Protein AF-A0A935LQY4-F1 (afdb_monomer_lite)

pLDDT: mean 71.6, std 20.91, range [31.16, 97.62]

Radius of gyration: 23.54 Å; chains: 1; bounding box: 45×66×45 Å

Secondary structure (DSSP, 8-state):
-GGG-S--EEESB-TT--TTS-TT--TTS---SEEEEESS--GGGGSTTTGGGS-EEEEE--SSGGGT--TTS-------HHHHHTTS-PPP--S---S-SS-------------------------

Structure (mmCIF, N/CA/C/O backbone):
data_AF-A0A935LQY4-F1
#
_entry.id   AF-A0A935LQY4-F1
#
loop_
_atom_site.group_PDB
_atom_site.id
_atom_site.type_symbol
_atom_site.label_atom_id
_atom_site.label_alt_id
_atom_site.label_comp_id
_atom_site.label_asym_id
_atom_site.label_entity_id
_atom_site.label_seq_id
_atom_site.pdbx_PDB_ins_code
_atom_site.Cartn_x
_atom_site.Cartn_y
_atom_site.Cartn_z
_atom_site.occupancy
_atom_site.B_iso_or_equiv
_atom_site.auth_seq_id
_atom_site.auth_comp_id
_atom_site.auth_asym_id
_atom_site.auth_atom_id
_atom_site.pdbx_PDB_model_num
ATOM 1 N N . MET A 1 1 ? -13.035 5.531 16.070 1.00 87.31 1 MET A N 1
ATOM 2 C CA . MET A 1 1 ? -13.296 5.335 14.625 1.00 87.31 1 MET A CA 1
ATOM 3 C C . MET A 1 1 ? -13.347 3.855 14.242 1.00 87.31 1 MET A C 1
ATOM 5 O O . MET A 1 1 ? -14.376 3.433 13.733 1.00 87.31 1 MET A O 1
ATOM 9 N N . ASN A 1 2 ? -12.333 3.046 14.581 1.00 92.56 2 ASN A N 1
ATOM 10 C CA . ASN A 1 2 ? -12.288 1.600 14.273 1.00 92.56 2 ASN A CA 1
ATOM 11 C C . ASN A 1 2 ? -13.519 0.796 14.742 1.00 92.56 2 ASN A C 1
ATOM 13 O O . ASN A 1 2 ? -13.971 -0.109 14.055 1.00 92.56 2 ASN A O 1
ATOM 17 N N . ARG A 1 3 ? -14.122 1.158 15.882 1.00 94.06 3 ARG A N 1
ATOM 18 C CA . ARG A 1 3 ? -15.330 0.495 16.418 1.00 94.06 3 ARG A CA 1
ATOM 19 C C . ARG A 1 3 ? -16.656 1.061 15.893 1.00 94.06 3 ARG A C 1
ATOM 21 O O . ARG A 1 3 ? -17.709 0.702 16.399 1.00 94.06 3 ARG A O 1
ATOM 28 N N . SER A 1 4 ? -16.624 1.980 14.927 1.00 93.88 4 SER A N 1
ATOM 29 C CA . SER A 1 4 ? -17.837 2.673 14.461 1.00 93.88 4 SER A CA 1
ATOM 30 C C . SER A 1 4 ? -18.738 1.823 13.561 1.00 93.88 4 SER A C 1
ATOM 32 O O . SER A 1 4 ? -19.868 2.223 13.300 1.00 93.88 4 SER A O 1
ATOM 34 N N . GLY A 1 5 ? -18.242 0.692 13.047 1.00 93.88 5 GLY A N 1
ATOM 35 C CA . GLY A 1 5 ? -18.960 -0.146 12.081 1.00 93.88 5 GLY A CA 1
ATOM 36 C C . GLY A 1 5 ? -19.155 0.501 10.702 1.00 93.88 5 GLY A C 1
ATOM 37 O O . GLY A 1 5 ? -19.818 -0.078 9.847 1.00 93.88 5 GLY A O 1
ATOM 38 N N . ARG A 1 6 ? -18.597 1.696 10.468 1.00 97.06 6 ARG A N 1
ATOM 39 C CA . ARG A 1 6 ? -18.693 2.414 9.192 1.00 97.06 6 ARG A CA 1
ATOM 40 C C . ARG A 1 6 ? -17.442 2.164 8.347 1.00 97.06 6 ARG A C 1
ATOM 42 O O . ARG A 1 6 ? -16.361 2.030 8.922 1.00 97.06 6 ARG A O 1
ATOM 49 N N . PRO A 1 7 ? -17.553 2.173 7.007 1.00 97.12 7 PRO A N 1
ATOM 50 C CA . PRO A 1 7 ? -16.386 2.183 6.136 1.00 97.12 7 PRO A CA 1
ATOM 51 C C . PRO A 1 7 ? -15.494 3.390 6.435 1.00 97.12 7 PRO A C 1
ATOM 53 O O . PRO A 1 7 ? -15.989 4.512 6.568 1.00 97.12 7 PRO A O 1
ATOM 56 N N . ILE A 1 8 ? -14.187 3.158 6.529 1.00 97.50 8 ILE A N 1
ATOM 57 C CA . ILE A 1 8 ? -13.194 4.207 6.771 1.00 97.50 8 ILE A CA 1
ATOM 58 C C . ILE A 1 8 ? -12.365 4.381 5.505 1.00 97.50 8 ILE A C 1
ATOM 60 O O . ILE A 1 8 ? -11.766 3.421 5.016 1.00 97.50 8 ILE A O 1
ATOM 64 N N . VAL A 1 9 ? -12.332 5.607 4.989 1.00 97.12 9 VAL A N 1
ATOM 65 C CA . VAL A 1 9 ? -11.477 5.986 3.863 1.00 97.12 9 VAL A CA 1
ATOM 66 C C . VAL A 1 9 ? -10.303 6.790 4.404 1.00 97.12 9 VAL A C 1
ATOM 68 O O . VAL A 1 9 ? -10.508 7.834 5.020 1.00 97.12 9 VAL A O 1
ATOM 71 N N . ALA A 1 10 ? -9.089 6.293 4.189 1.00 96.25 10 ALA A N 1
ATOM 72 C CA . ALA A 1 10 ? -7.858 7.002 4.505 1.00 96.25 10 ALA A CA 1
ATOM 73 C C . ALA A 1 10 ? -7.309 7.700 3.255 1.00 96.25 10 ALA A C 1
ATOM 75 O O . ALA A 1 10 ? -7.393 7.168 2.146 1.00 96.25 10 ALA A O 1
ATOM 76 N N . ILE A 1 11 ? -6.743 8.891 3.437 1.00 95.00 11 ILE A N 1
ATOM 77 C CA . ILE A 1 11 ? -6.091 9.654 2.371 1.00 95.00 11 ILE A CA 1
ATOM 78 C C . ILE A 1 11 ? -4.601 9.638 2.641 1.00 95.00 11 ILE A C 1
ATOM 80 O O . ILE A 1 11 ? -4.167 10.027 3.720 1.00 95.00 11 ILE A O 1
ATOM 84 N N . ASP A 1 12 ? -3.846 9.193 1.649 1.00 92.12 12 ASP A N 1
ATOM 85 C CA . ASP A 1 12 ? -2.420 8.923 1.681 1.00 92.12 12 ASP A CA 1
ATOM 86 C C . ASP A 1 12 ? -2.034 7.835 2.701 1.00 92.12 12 ASP A C 1
ATOM 88 O O . ASP A 1 12 ? -1.485 6.802 2.322 1.00 92.12 12 ASP A O 1
ATOM 92 N N . ALA A 1 13 ? -2.321 8.017 3.991 1.00 92.06 13 ALA A N 1
ATOM 93 C CA . ALA A 1 13 ? -2.059 7.087 5.090 1.00 92.06 13 ALA A CA 1
ATOM 94 C C . ALA A 1 13 ? -3.267 6.925 6.010 1.00 92.06 13 ALA A C 1
ATOM 96 O O . ALA A 1 13 ? -3.945 7.912 6.306 1.00 92.06 13 ALA A O 1
ATOM 97 N N . PRO A 1 14 ? -3.494 5.729 6.575 1.00 93.69 14 PRO A N 1
ATOM 98 C CA . PRO A 1 14 ? -4.278 5.620 7.790 1.00 93.69 14 PRO A CA 1
ATOM 99 C C . PRO A 1 14 ? -3.596 6.402 8.916 1.00 93.69 14 PRO A C 1
ATOM 101 O O . PRO A 1 14 ? -2.387 6.292 9.133 1.00 93.69 14 PRO A O 1
ATOM 104 N N . SER A 1 15 ? -4.370 7.200 9.648 1.00 90.81 15 SER A N 1
ATOM 105 C CA . SER A 1 15 ? -3.840 7.941 10.791 1.00 90.81 15 SER A CA 1
ATOM 106 C C . SER A 1 15 ? -3.260 6.980 11.827 1.00 90.81 15 SER A C 1
ATOM 108 O O . SER A 1 15 ? -3.836 5.927 12.098 1.00 90.81 15 SER A O 1
ATOM 110 N N . GLY A 1 16 ? -2.118 7.349 12.404 1.00 87.00 16 GLY A N 1
ATOM 111 C CA . GLY A 1 16 ? -1.385 6.499 13.341 1.00 87.00 16 GLY A CA 1
ATOM 112 C C . GLY A 1 16 ? -0.332 5.605 12.683 1.00 87.00 16 GLY A C 1
ATOM 113 O O . GLY A 1 16 ? 0.491 5.066 13.409 1.00 87.00 16 GLY A O 1
ATOM 114 N N . VAL A 1 17 ? -0.281 5.511 11.348 1.00 86.38 17 VAL A N 1
ATOM 115 C CA . VAL A 1 17 ? 0.839 4.892 10.619 1.00 86.38 17 VAL A CA 1
ATOM 116 C C . VAL A 1 17 ? 1.916 5.943 10.344 1.00 86.38 17 VAL A C 1
ATOM 118 O O . VAL A 1 17 ? 1.613 7.018 9.829 1.00 86.38 17 VAL A O 1
ATOM 121 N N . GLY A 1 18 ? 3.174 5.641 10.667 1.00 74.56 18 GLY A N 1
ATOM 122 C CA . GLY A 1 18 ? 4.305 6.520 10.374 1.00 74.56 18 GLY A CA 1
ATOM 123 C C . GLY A 1 18 ? 5.655 5.808 10.498 1.00 74.56 18 GLY A C 1
ATOM 124 O O . GLY A 1 18 ? 5.730 4.771 11.158 1.00 74.56 18 GLY A O 1
ATOM 125 N N . PRO A 1 19 ? 6.717 6.368 9.892 1.00 65.19 19 PRO A N 1
ATOM 126 C CA . PRO A 1 19 ? 8.031 5.727 9.783 1.00 65.19 19 PRO A CA 1
ATOM 127 C C . PRO A 1 19 ? 8.780 5.602 11.118 1.00 65.19 19 PRO A C 1
ATOM 129 O O . PRO A 1 19 ? 9.729 4.833 11.211 1.00 65.19 19 PRO A O 1
ATOM 132 N N . GLU A 1 20 ? 8.368 6.354 12.142 1.00 64.25 20 GLU A N 1
ATOM 133 C CA . GLU A 1 20 ? 9.024 6.382 13.456 1.00 64.25 20 GLU A CA 1
ATOM 134 C C . GLU A 1 20 ? 8.352 5.484 14.506 1.00 64.25 20 GLU A C 1
ATOM 136 O O . GLU A 1 20 ? 8.809 5.429 15.645 1.00 64.25 20 GLU A O 1
ATOM 141 N N . ARG A 1 21 ? 7.261 4.782 14.164 1.00 61.75 21 ARG A N 1
ATOM 142 C CA . ARG A 1 21 ? 6.610 3.869 15.115 1.00 61.75 21 ARG A CA 1
ATOM 143 C C . ARG A 1 21 ? 7.290 2.512 15.103 1.00 61.75 21 ARG A C 1
ATOM 145 O O . ARG A 1 21 ? 7.555 1.946 14.043 1.00 61.75 21 ARG A O 1
ATOM 152 N N . GLU A 1 22 ? 7.518 1.976 16.297 1.00 57.09 22 GLU A N 1
ATOM 153 C CA . GLU A 1 22 ? 7.925 0.588 16.444 1.00 57.09 22 GLU A CA 1
ATOM 154 C C . GLU A 1 22 ? 6.867 -0.325 15.826 1.00 57.09 22 GLU A C 1
ATOM 156 O O . GLU A 1 22 ? 5.661 -0.157 16.018 1.00 57.09 22 GLU A O 1
ATOM 161 N N . ALA A 1 23 ? 7.348 -1.313 15.082 1.00 53.31 23 ALA A N 1
ATOM 162 C CA . ALA A 1 23 ? 6.541 -2.294 14.373 1.00 53.31 23 ALA A CA 1
ATOM 163 C C . ALA A 1 23 ? 5.579 -3.065 15.320 1.00 53.31 23 ALA A C 1
ATOM 165 O O . ALA A 1 23 ? 4.577 -3.638 14.914 1.00 53.31 23 ALA A O 1
ATOM 166 N N . SER A 1 24 ? 5.828 -3.052 16.624 1.00 56.00 24 SER A N 1
ATOM 167 C CA . SER A 1 24 ? 5.038 -3.769 17.621 1.00 56.00 24 SER A CA 1
ATOM 168 C C . SER A 1 24 ? 3.629 -3.210 17.871 1.00 56.00 24 SER A C 1
ATOM 170 O O . SER A 1 24 ? 2.805 -3.958 18.399 1.00 56.00 24 SER A O 1
ATOM 172 N N . ASP A 1 25 ? 3.312 -1.962 17.496 1.00 60.34 25 ASP A N 1
ATOM 173 C CA . ASP A 1 25 ? 2.123 -1.277 18.029 1.00 60.34 25 ASP A CA 1
ATOM 174 C C . ASP A 1 25 ? 1.146 -0.783 16.950 1.00 60.34 25 ASP A C 1
ATOM 176 O O . ASP A 1 25 ? 0.987 0.405 16.659 1.00 60.34 25 ASP A O 1
ATOM 180 N N . ASN A 1 26 ? 0.457 -1.749 16.346 1.00 63.66 26 ASN A N 1
ATOM 181 C CA . ASN A 1 26 ? -0.605 -1.515 15.365 1.00 63.66 26 ASN A CA 1
ATOM 182 C C . ASN A 1 26 ? -1.978 -1.213 15.994 1.00 63.66 26 ASN A C 1
ATOM 184 O O . ASN A 1 26 ? -2.952 -0.948 15.296 1.00 63.66 26 ASN A O 1
ATOM 188 N N . THR A 1 27 ? -2.072 -1.300 17.317 1.00 66.88 27 THR A N 1
ATOM 189 C CA . THR A 1 27 ? -3.289 -1.106 18.125 1.00 66.88 27 THR A CA 1
ATOM 190 C C . THR A 1 27 ? -3.857 0.309 18.015 1.00 66.88 27 THR A C 1
ATOM 192 O O . THR A 1 27 ? -5.077 0.486 18.055 1.00 66.88 27 THR A O 1
ATOM 195 N N . ASP A 1 28 ? -2.984 1.294 17.813 1.00 81.00 28 ASP A N 1
ATOM 196 C CA . ASP A 1 28 ? -3.324 2.717 17.772 1.00 81.00 28 ASP A CA 1
ATOM 197 C C . ASP A 1 28 ? -3.484 3.280 16.348 1.00 81.00 28 ASP A C 1
ATOM 199 O O . ASP A 1 28 ? -3.721 4.481 16.177 1.00 81.00 28 ASP A O 1
ATOM 203 N N . CYS A 1 29 ? -3.380 2.444 15.306 1.00 88.50 29 CYS A N 1
ATOM 204 C CA . CYS A 1 29 ? -3.640 2.875 13.933 1.00 88.50 29 CYS A CA 1
ATOM 205 C C . CYS A 1 29 ? -5.141 2.852 13.606 1.00 88.50 29 CYS A C 1
ATOM 207 O O . CYS A 1 29 ? -5.943 2.079 14.143 1.00 88.50 29 CYS A O 1
ATOM 209 N N . ILE A 1 30 ? -5.547 3.690 12.656 1.00 92.75 30 ILE A N 1
ATOM 210 C CA . ILE A 1 30 ? -6.833 3.530 11.984 1.00 92.75 30 ILE A CA 1
ATOM 211 C C . I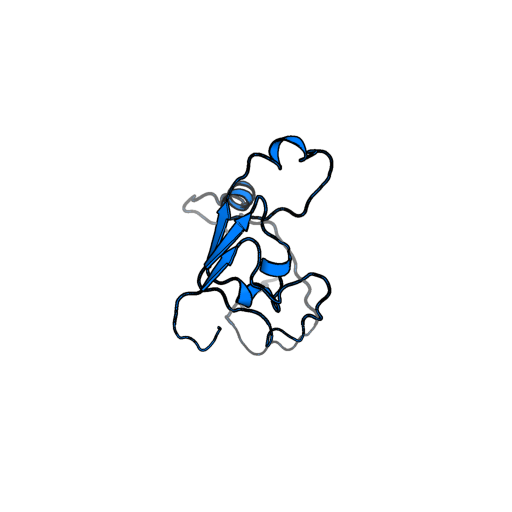LE A 1 30 ? -6.752 2.341 11.027 1.00 92.75 30 ILE A C 1
ATOM 213 O O . ILE A 1 30 ? -5.868 2.282 10.179 1.00 92.75 30 ILE A O 1
ATOM 217 N N . HIS A 1 31 ? -7.722 1.432 11.114 1.00 94.56 31 HIS A N 1
ATOM 218 C CA . HIS A 1 31 ? -7.882 0.360 10.135 1.00 94.56 31 HIS A CA 1
ATOM 219 C C . HIS A 1 31 ? -8.817 0.830 9.024 1.00 94.56 31 HIS A C 1
ATOM 221 O O . HIS A 1 31 ? -10.042 0.831 9.174 1.00 94.56 31 HIS A O 1
ATOM 227 N N . ALA A 1 32 ? -8.232 1.274 7.915 1.00 96.44 32 ALA A N 1
ATOM 228 C CA . ALA A 1 32 ? -8.981 1.752 6.768 1.00 96.44 32 ALA A CA 1
ATOM 229 C C . ALA A 1 32 ? -9.653 0.588 6.025 1.00 96.44 32 ALA A C 1
ATOM 231 O O . ALA A 1 32 ? -9.076 -0.478 5.823 1.00 96.44 32 ALA A O 1
ATOM 232 N N . THR A 1 33 ? -10.880 0.809 5.558 1.00 97.62 33 THR A N 1
ATOM 233 C CA . THR A 1 33 ? -11.511 -0.067 4.563 1.00 97.62 33 THR A CA 1
ATOM 234 C C . THR A 1 33 ? -10.871 0.156 3.197 1.00 97.62 33 THR A C 1
ATOM 236 O O . THR A 1 33 ? -10.658 -0.789 2.434 1.00 97.62 33 THR A O 1
ATOM 239 N N . THR A 1 34 ? -10.573 1.416 2.871 1.00 97.50 34 THR A N 1
ATOM 240 C CA . THR A 1 34 ? -9.873 1.788 1.642 1.00 97.50 34 THR A CA 1
ATOM 241 C C . THR A 1 34 ? -8.915 2.952 1.879 1.00 97.50 34 THR A C 1
ATOM 243 O O . THR A 1 34 ? -9.279 3.908 2.560 1.00 97.50 34 THR A O 1
ATOM 246 N N . THR A 1 35 ? -7.721 2.898 1.292 1.00 97.50 35 THR A N 1
ATOM 247 C CA . THR A 1 35 ? -6.737 3.988 1.310 1.00 97.50 35 THR A CA 1
ATOM 248 C C . THR A 1 35 ? -6.488 4.520 -0.101 1.00 97.50 35 THR A C 1
ATOM 250 O O . THR A 1 35 ? -6.127 3.762 -1.001 1.00 97.50 35 THR A O 1
ATOM 253 N N . LEU A 1 36 ? -6.656 5.827 -0.298 1.00 96.50 36 LEU A N 1
ATOM 254 C CA . LEU A 1 36 ? -6.284 6.519 -1.532 1.00 96.50 36 LEU A CA 1
ATOM 255 C C . LEU A 1 36 ? -4.848 7.017 -1.395 1.00 96.50 36 LEU A C 1
ATOM 257 O O . LEU A 1 36 ? -4.602 8.009 -0.715 1.00 96.50 36 LEU A O 1
ATOM 261 N N . VAL A 1 37 ? -3.900 6.308 -1.996 1.00 93.50 37 VAL A N 1
ATOM 262 C CA . VAL A 1 37 ? -2.466 6.583 -1.870 1.00 93.50 37 VAL A CA 1
ATOM 263 C C . VAL A 1 37 ? -2.055 7.611 -2.906 1.00 93.50 37 VAL A C 1
ATOM 265 O O . VAL A 1 37 ? -2.383 7.460 -4.078 1.00 93.50 37 VAL A O 1
ATOM 268 N N . LEU A 1 38 ? -1.336 8.655 -2.508 1.00 90.25 38 LEU A N 1
ATOM 269 C CA . LEU A 1 38 ? -0.964 9.712 -3.439 1.00 90.25 38 LEU A CA 1
ATOM 270 C C . LEU A 1 38 ? 0.377 9.390 -4.100 1.00 90.25 38 LEU A C 1
ATOM 272 O O . LEU A 1 38 ? 1.375 9.152 -3.431 1.00 90.25 38 LEU A O 1
ATOM 276 N N . GLU A 1 39 ? 0.396 9.436 -5.431 1.00 85.62 39 GLU A N 1
ATOM 277 C CA . GLU A 1 39 ? 1.576 9.302 -6.295 1.00 85.62 39 GLU A CA 1
ATOM 278 C C . GLU A 1 39 ? 2.273 7.935 -6.298 1.00 85.62 39 GLU A C 1
ATOM 280 O O . GLU A 1 39 ? 2.384 7.327 -7.361 1.00 85.62 39 GLU A O 1
ATOM 285 N N . VAL A 1 40 ? 2.777 7.461 -5.156 1.00 85.31 40 VAL A N 1
ATOM 286 C CA . VAL A 1 40 ? 3.601 6.249 -5.056 1.00 85.31 40 VAL A CA 1
ATOM 287 C C . VAL A 1 40 ? 3.220 5.457 -3.800 1.00 85.31 40 VAL A C 1
ATOM 289 O O . VAL A 1 40 ? 3.057 6.057 -2.738 1.00 85.31 40 VAL A O 1
ATOM 292 N N . PRO A 1 41 ? 3.116 4.114 -3.881 1.00 88.44 41 PRO A N 1
ATOM 293 C CA . PRO A 1 41 ? 2.966 3.263 -2.705 1.00 88.44 41 PRO A CA 1
ATOM 294 C C . PRO A 1 41 ? 4.048 3.536 -1.661 1.00 88.44 41 PRO A C 1
ATOM 296 O O . PRO A 1 41 ? 5.234 3.613 -1.991 1.00 88.44 41 PRO A O 1
ATOM 299 N N . ARG A 1 42 ? 3.651 3.649 -0.394 1.00 85.31 42 ARG A N 1
ATOM 300 C CA . ARG A 1 42 ? 4.606 3.821 0.701 1.00 85.31 42 ARG A CA 1
ATOM 301 C C . ARG A 1 42 ? 5.091 2.482 1.251 1.00 85.31 42 ARG A C 1
ATOM 303 O O . ARG A 1 42 ? 4.401 1.471 1.142 1.00 85.31 42 ARG A O 1
ATOM 310 N N . LEU A 1 43 ? 6.280 2.477 1.854 1.00 86.25 43 LEU A N 1
ATOM 311 C CA . LEU A 1 43 ? 6.915 1.258 2.362 1.00 86.25 43 LEU A CA 1
ATOM 312 C C . LEU A 1 43 ? 6.088 0.587 3.468 1.00 86.25 43 LEU A C 1
ATOM 314 O O . LEU A 1 43 ? 5.991 -0.636 3.493 1.00 86.25 43 LEU A O 1
ATOM 318 N N . GLU A 1 44 ? 5.443 1.373 4.332 1.00 87.50 44 GLU A N 1
ATOM 319 C CA . GLU A 1 44 ? 4.619 0.894 5.451 1.00 87.50 44 GLU A CA 1
ATOM 320 C C . GLU A 1 44 ? 3.459 0.005 4.981 1.00 87.50 44 GLU A C 1
ATOM 322 O O . GLU A 1 44 ? 2.978 -0.847 5.716 1.00 87.50 44 GLU A O 1
ATOM 327 N N . MET A 1 45 ? 3.037 0.136 3.721 1.00 90.06 45 MET A N 1
ATOM 328 C CA . MET A 1 45 ? 2.000 -0.715 3.133 1.00 90.06 45 MET A CA 1
ATOM 329 C C . MET A 1 45 ? 2.434 -2.180 3.000 1.00 90.06 45 MET A C 1
ATOM 331 O O . MET A 1 45 ? 1.588 -3.067 2.902 1.00 90.06 45 MET A O 1
ATOM 335 N N . PHE A 1 46 ? 3.744 -2.427 2.963 1.00 88.75 46 PHE A N 1
ATOM 336 C CA . PHE A 1 46 ? 4.344 -3.738 2.715 1.00 88.75 46 PHE A CA 1
ATOM 337 C C . PHE A 1 46 ? 5.020 -4.329 3.952 1.00 88.75 46 PHE A C 1
ATOM 339 O O . PHE A 1 46 ? 5.540 -5.443 3.886 1.00 88.75 46 PHE A O 1
ATOM 346 N N . LEU A 1 47 ? 5.011 -3.606 5.073 1.00 86.69 47 LEU A N 1
ATOM 347 C CA . LEU A 1 47 ? 5.491 -4.124 6.345 1.00 86.69 47 LEU A CA 1
ATOM 348 C C . LEU A 1 47 ? 4.397 -4.992 6.986 1.00 86.69 47 LEU A C 1
ATOM 350 O O . LEU A 1 47 ? 3.223 -4.611 6.947 1.00 86.69 47 LEU A O 1
ATOM 354 N N . PRO A 1 48 ? 4.741 -6.160 7.560 1.00 86.50 48 PRO A N 1
ATOM 355 C CA . PRO A 1 48 ? 3.755 -7.049 8.173 1.00 86.50 48 PRO A CA 1
ATOM 356 C C . PRO A 1 48 ? 3.018 -6.379 9.332 1.00 86.50 48 PRO A C 1
ATOM 358 O O . PRO A 1 48 ? 1.873 -6.725 9.620 1.00 86.50 48 PRO A O 1
ATOM 361 N N . GLU A 1 49 ? 3.665 -5.409 9.965 1.00 85.12 49 GLU A N 1
ATOM 362 C CA . GLU A 1 49 ? 3.118 -4.676 11.081 1.00 85.12 49 GLU A CA 1
ATOM 363 C C . GLU A 1 49 ? 2.107 -3.652 10.603 1.00 85.12 49 GLU A C 1
ATOM 365 O O . GLU A 1 49 ? 0.942 -3.790 10.922 1.00 85.12 49 GLU A O 1
ATOM 370 N N . THR A 1 50 ? 2.478 -2.695 9.759 1.00 88.88 50 THR A N 1
ATOM 371 C CA . THR A 1 50 ? 1.599 -1.566 9.405 1.00 88.88 50 THR A CA 1
ATOM 372 C C . THR A 1 50 ? 0.727 -1.798 8.170 1.00 88.88 50 THR A C 1
ATOM 374 O O . THR A 1 50 ? -0.342 -1.191 8.054 1.00 88.88 50 THR A O 1
ATOM 377 N N . GLY A 1 51 ? 1.098 -2.723 7.282 1.00 90.50 51 GLY A N 1
ATOM 378 C CA . GLY A 1 51 ? 0.356 -3.054 6.061 1.00 90.50 51 GLY A CA 1
ATOM 379 C C . GLY A 1 51 ? -1.130 -3.378 6.287 1.00 90.50 51 GLY A C 1
ATOM 380 O O . GLY A 1 51 ? -1.980 -2.839 5.570 1.00 90.50 51 GLY A O 1
ATOM 381 N N . PRO A 1 52 ? -1.501 -4.167 7.317 1.00 91.62 52 PRO A N 1
ATOM 382 C CA . PRO A 1 52 ? -2.900 -4.445 7.648 1.00 91.62 52 PRO A CA 1
ATOM 383 C C . PRO A 1 52 ? -3.772 -3.210 7.946 1.00 91.62 52 PRO A C 1
ATOM 385 O O . PRO A 1 52 ? -4.993 -3.296 7.813 1.00 91.62 52 PRO A O 1
ATOM 388 N N . CYS A 1 53 ? -3.199 -2.060 8.328 1.00 93.25 53 CYS A N 1
ATOM 389 C CA . CYS A 1 53 ? -3.963 -0.828 8.579 1.00 93.25 53 CYS A CA 1
ATOM 390 C C . CYS A 1 53 ? -4.524 -0.202 7.287 1.00 93.25 53 CYS A C 1
ATOM 392 O O . CYS A 1 53 ? -5.498 0.549 7.338 1.00 93.25 53 CYS A O 1
ATOM 394 N N . PHE A 1 54 ? -3.933 -0.495 6.123 1.00 94.31 54 PHE A N 1
ATOM 395 C CA . PHE A 1 54 ? -4.257 0.175 4.857 1.00 94.31 54 PHE A CA 1
ATOM 396 C C . PHE A 1 54 ? -5.513 -0.356 4.159 1.00 94.31 54 PHE A C 1
ATOM 398 O O . PHE A 1 54 ? -6.103 0.357 3.341 1.00 94.31 54 PHE A O 1
ATOM 405 N N . GLY A 1 55 ? -5.923 -1.591 4.454 1.00 94.56 55 GLY A N 1
ATOM 406 C CA . GLY A 1 55 ? -7.029 -2.245 3.756 1.00 94.56 55 GLY A CA 1
ATOM 407 C C . GLY A 1 55 ? -6.793 -2.340 2.244 1.00 94.56 55 GLY A C 1
ATOM 408 O O . GLY A 1 55 ? -5.670 -2.547 1.780 1.00 94.56 55 GLY A O 1
ATOM 409 N N . ARG A 1 56 ? -7.861 -2.187 1.449 1.00 96.44 56 ARG A N 1
ATOM 410 C CA . ARG A 1 56 ? -7.728 -2.051 -0.010 1.00 96.44 56 ARG A CA 1
ATOM 411 C C . ARG A 1 56 ? -7.101 -0.696 -0.324 1.00 96.44 56 ARG A C 1
ATOM 413 O O . ARG A 1 56 ? -7.485 0.300 0.270 1.00 96.44 56 ARG A O 1
ATOM 420 N N . TRP A 1 57 ? -6.208 -0.615 -1.296 1.00 96.12 57 TRP A N 1
ATOM 421 C CA . TRP A 1 57 ? -5.620 0.665 -1.673 1.00 96.12 57 TRP A CA 1
ATOM 422 C C . TRP A 1 57 ? -5.603 0.872 -3.181 1.00 96.12 57 TRP A C 1
ATOM 424 O O . TRP A 1 57 ? -5.629 -0.083 -3.958 1.00 96.12 57 TRP A O 1
ATOM 434 N N . GLU A 1 58 ? -5.586 2.140 -3.573 1.00 94.81 58 GLU A N 1
ATOM 435 C CA . GLU A 1 58 ? -5.489 2.590 -4.958 1.00 94.81 58 GLU A CA 1
ATOM 436 C C . GLU A 1 58 ? -4.530 3.776 -5.027 1.00 94.81 58 GLU A C 1
ATOM 438 O O . GLU A 1 58 ? -4.592 4.671 -4.183 1.00 94.81 58 GLU A O 1
ATOM 443 N N . VAL A 1 59 ? -3.630 3.769 -6.012 1.00 92.06 59 VAL A N 1
ATOM 444 C CA . VAL A 1 59 ? -2.691 4.873 -6.232 1.00 92.06 59 VAL A CA 1
ATOM 445 C C . VAL A 1 59 ? -3.358 5.922 -7.107 1.00 92.06 59 VAL A C 1
ATOM 447 O O . VAL A 1 59 ? -3.731 5.652 -8.247 1.00 92.06 59 VAL A O 1
ATOM 450 N N . ILE A 1 60 ? -3.464 7.133 -6.577 1.00 91.88 60 ILE A N 1
ATOM 451 C CA . ILE A 1 60 ? -3.991 8.301 -7.261 1.00 91.88 60 ILE A CA 1
ATOM 452 C C . ILE A 1 60 ? -2.813 9.087 -7.845 1.00 91.88 60 ILE A C 1
ATOM 454 O O . ILE A 1 60 ? -2.008 9.649 -7.092 1.00 91.88 60 ILE A O 1
ATOM 458 N N . PRO A 1 61 ? -2.679 9.145 -9.181 1.00 84.75 61 PRO A N 1
ATOM 459 C CA . PRO A 1 61 ? -1.632 9.933 -9.806 1.00 84.75 61 PRO A CA 1
ATOM 460 C C . PRO A 1 61 ? -1.894 11.423 -9.570 1.00 84.75 61 PRO A C 1
ATOM 462 O O . PRO A 1 61 ? -3.009 11.908 -9.762 1.00 84.75 61 PRO A O 1
ATOM 465 N N . THR A 1 62 ? -0.849 12.169 -9.209 1.00 79.81 62 THR A N 1
ATOM 466 C CA . THR A 1 62 ? -0.910 13.634 -9.157 1.00 79.81 62 THR A CA 1
ATOM 467 C C . THR A 1 62 ? 0.103 14.261 -10.114 1.00 79.81 62 THR A C 1
ATOM 469 O O . THR A 1 62 ? 1.025 13.611 -10.610 1.00 79.81 62 THR A O 1
ATOM 472 N N . VAL A 1 63 ? -0.083 15.545 -10.420 1.00 71.94 63 VAL A N 1
ATOM 473 C CA . VAL A 1 63 ? 0.751 16.288 -11.380 1.00 71.94 63 VAL A CA 1
ATOM 474 C C . VAL A 1 63 ? 2.161 16.617 -10.858 1.00 71.94 63 VAL A C 1
ATOM 476 O O . VAL A 1 63 ? 2.964 17.182 -11.603 1.00 71.94 63 VAL A O 1
ATOM 479 N N . TRP A 1 64 ? 2.483 16.287 -9.602 1.00 66.88 64 TRP A N 1
ATOM 480 C CA . TRP A 1 64 ? 3.681 16.768 -8.909 1.00 66.88 64 TRP A CA 1
ATOM 481 C C . TRP A 1 64 ? 4.921 15.882 -9.139 1.00 66.88 64 TRP A C 1
ATOM 483 O O . TRP A 1 64 ? 5.989 16.394 -9.495 1.00 66.88 64 TRP A O 1
ATOM 493 N N . ILE A 1 65 ? 4.792 14.552 -9.046 1.00 62.00 65 ILE A N 1
ATOM 494 C CA . ILE A 1 65 ? 5.935 13.624 -9.157 1.00 62.00 65 ILE A CA 1
ATOM 495 C C . ILE A 1 65 ? 6.541 13.545 -10.569 1.00 62.00 65 ILE A C 1
ATOM 497 O O . ILE A 1 65 ? 7.739 13.294 -10.719 1.00 62.00 65 ILE A O 1
ATOM 501 N N . ARG A 1 66 ? 5.755 13.840 -11.620 1.00 57.34 66 ARG A N 1
ATOM 502 C CA . ARG A 1 66 ? 6.200 13.772 -13.030 1.00 57.34 66 ARG A CA 1
ATOM 503 C C . ARG A 1 66 ? 7.385 14.700 -13.335 1.00 57.34 66 ARG A C 1
ATOM 505 O O . ARG A 1 66 ? 8.090 14.475 -14.310 1.00 57.34 66 ARG A O 1
ATOM 512 N N . ARG A 1 67 ? 7.603 15.732 -12.508 1.00 55.75 67 ARG A N 1
ATOM 513 C CA . ARG A 1 67 ? 8.712 16.697 -12.629 1.00 55.75 67 ARG A CA 1
ATOM 514 C C . ARG A 1 67 ? 9.916 16.394 -11.726 1.00 55.75 67 ARG A C 1
ATOM 516 O O . ARG A 1 67 ? 10.952 17.023 -11.907 1.00 55.75 67 ARG A O 1
ATOM 523 N N . ARG A 1 68 ? 9.793 15.490 -10.745 1.00 61.38 68 ARG A N 1
ATOM 524 C CA . ARG A 1 68 ? 10.815 15.242 -9.699 1.00 61.38 68 ARG A CA 1
ATOM 525 C C . ARG A 1 68 ? 11.336 13.806 -9.630 1.00 61.38 68 ARG A C 1
ATOM 527 O O . ARG A 1 68 ? 12.273 13.541 -8.875 1.00 61.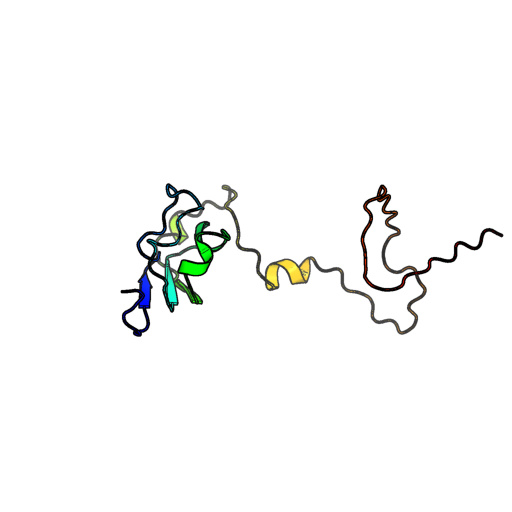38 68 ARG A O 1
ATOM 534 N N . CYS A 1 69 ? 10.768 12.883 -10.400 1.00 57.62 69 CYS A N 1
ATOM 535 C CA . CYS A 1 69 ? 11.345 11.556 -10.572 1.00 57.62 69 CYS A CA 1
ATOM 536 C C . CYS A 1 69 ? 12.570 11.630 -11.488 1.00 57.62 69 CYS A C 1
ATOM 538 O O . CYS A 1 69 ? 12.452 11.559 -12.706 1.00 57.62 69 CYS A O 1
ATOM 540 N N . ASP A 1 70 ? 13.744 11.789 -10.878 1.00 61.66 70 ASP A N 1
ATOM 541 C CA . ASP A 1 70 ? 15.027 11.523 -11.523 1.00 61.66 70 ASP A CA 1
ATOM 542 C C . ASP A 1 70 ? 15.165 10.006 -11.765 1.00 61.66 70 ASP A C 1
ATOM 544 O O . ASP A 1 70 ? 15.227 9.253 -10.785 1.00 61.66 70 ASP A O 1
ATOM 548 N N . PRO A 1 71 ? 15.211 9.539 -13.027 1.00 61.19 71 PRO A N 1
ATOM 549 C CA . PRO A 1 71 ? 15.371 8.122 -13.341 1.00 61.19 71 PRO A CA 1
ATOM 550 C C . PRO A 1 71 ? 16.733 7.557 -12.899 1.00 61.19 71 PRO A C 1
ATOM 552 O O . PRO A 1 71 ? 16.872 6.341 -12.789 1.00 61.19 71 PRO A O 1
ATOM 555 N N . ALA A 1 72 ? 17.735 8.400 -12.615 1.00 62.47 72 ALA A N 1
ATOM 556 C CA . ALA A 1 72 ? 19.051 7.957 -12.158 1.00 62.47 72 ALA A CA 1
ATOM 557 C C . ALA A 1 72 ? 19.069 7.531 -10.678 1.00 62.47 72 ALA A C 1
ATOM 559 O O . ALA A 1 72 ? 19.931 6.750 -10.263 1.00 62.47 72 ALA A O 1
ATOM 560 N N . ARG A 1 73 ? 18.113 7.996 -9.861 1.00 62.41 73 ARG A N 1
ATOM 561 C CA . ARG A 1 73 ? 17.972 7.546 -8.470 1.00 62.41 73 ARG A CA 1
ATOM 562 C C . ARG A 1 73 ? 17.162 6.256 -8.426 1.00 62.41 73 ARG A C 1
ATOM 564 O O . ARG A 1 73 ? 15.944 6.282 -8.576 1.00 62.41 73 ARG A O 1
ATOM 571 N N . ARG A 1 74 ? 17.831 5.134 -8.131 1.00 55.53 74 ARG A N 1
ATOM 572 C CA . ARG A 1 74 ? 17.157 3.868 -7.798 1.00 55.53 74 ARG A CA 1
ATOM 573 C C . ARG A 1 74 ? 16.234 4.090 -6.604 1.00 55.53 74 ARG A C 1
ATOM 575 O O . ARG A 1 74 ? 16.697 4.368 -5.498 1.00 55.53 74 ARG A O 1
ATOM 582 N N . ARG A 1 75 ? 14.932 3.984 -6.842 1.00 66.00 75 ARG A N 1
ATOM 583 C CA . ARG A 1 75 ? 13.901 3.973 -5.806 1.00 66.00 75 ARG A CA 1
ATOM 584 C C . ARG A 1 75 ? 13.428 2.534 -5.602 1.00 66.00 75 ARG A C 1
ATOM 586 O O . ARG A 1 75 ? 13.525 1.746 -6.542 1.00 66.00 75 ARG A O 1
ATOM 593 N N . PRO A 1 76 ? 12.956 2.174 -4.399 1.00 70.06 76 PRO A N 1
ATOM 594 C CA . PRO A 1 76 ? 12.225 0.927 -4.230 1.00 70.06 76 PRO A CA 1
ATOM 595 C C . PRO A 1 76 ? 11.036 0.919 -5.198 1.00 70.06 76 PRO A C 1
ATOM 597 O O . PRO A 1 76 ? 10.292 1.897 -5.281 1.00 70.06 76 PRO A O 1
ATOM 600 N N . GLU A 1 77 ? 10.905 -0.166 -5.953 1.00 77.25 77 GLU A N 1
ATOM 601 C CA . GLU A 1 77 ? 9.866 -0.356 -6.960 1.00 77.25 77 GLU A CA 1
ATOM 602 C C . GLU A 1 77 ? 8.941 -1.488 -6.520 1.00 77.25 77 GLU A C 1
ATOM 604 O O . GLU A 1 77 ? 9.388 -2.509 -5.989 1.00 77.25 77 GLU A O 1
ATOM 609 N N . LEU A 1 78 ? 7.640 -1.289 -6.717 1.00 83.44 78 LEU A N 1
ATOM 610 C CA . LEU A 1 78 ? 6.653 -2.315 -6.436 1.00 83.44 78 LEU A CA 1
ATOM 611 C C . LEU A 1 78 ? 6.599 -3.289 -7.612 1.00 83.44 78 LEU A C 1
ATOM 613 O O . LEU A 1 78 ? 6.069 -2.951 -8.664 1.00 83.44 78 LEU A O 1
ATOM 617 N N . ILE A 1 79 ? 7.108 -4.502 -7.403 1.00 87.44 79 ILE A N 1
ATOM 618 C CA . ILE A 1 79 ? 7.103 -5.558 -8.418 1.00 87.44 79 ILE A CA 1
ATOM 619 C C . ILE A 1 79 ? 5.716 -6.201 -8.490 1.00 87.44 79 ILE A C 1
ATOM 621 O O . ILE A 1 79 ? 5.266 -6.879 -7.563 1.00 87.44 79 ILE A O 1
ATOM 625 N N . GLY A 1 80 ? 5.039 -5.986 -9.610 1.00 85.88 80 GLY A N 1
ATOM 626 C CA . GLY A 1 80 ? 3.762 -6.580 -9.951 1.00 85.88 80 GLY A CA 1
ATOM 627 C C . GLY A 1 80 ? 3.891 -7.820 -10.833 1.00 85.88 80 GLY A C 1
ATOM 628 O O . GLY A 1 80 ? 4.962 -8.267 -11.238 1.00 85.88 80 GLY A O 1
ATOM 629 N N . LYS A 1 81 ? 2.733 -8.395 -11.172 1.00 87.38 81 LYS A N 1
ATOM 630 C CA . LYS A 1 81 ? 2.643 -9.575 -12.043 1.00 87.38 81 LYS A CA 1
ATOM 631 C C . LYS A 1 81 ? 3.263 -9.336 -13.425 1.00 87.38 81 LYS A C 1
ATOM 633 O O . LYS A 1 81 ? 3.894 -10.247 -13.950 1.00 87.38 81 LYS A O 1
ATOM 638 N N . GLY A 1 82 ? 3.043 -8.154 -14.007 1.00 85.19 82 GLY A N 1
ATOM 639 C CA . GLY A 1 82 ? 3.560 -7.801 -15.334 1.00 85.19 82 GLY A CA 1
ATOM 640 C C . GLY A 1 82 ? 5.086 -7.798 -15.371 1.00 85.19 82 GLY A C 1
ATOM 641 O O . GLY A 1 82 ? 5.669 -8.409 -16.256 1.00 85.19 82 GLY A O 1
ATOM 642 N N . ASP A 1 83 ? 5.717 -7.241 -14.339 1.00 86.56 83 ASP A N 1
ATOM 643 C CA . ASP A 1 83 ? 7.178 -7.116 -14.248 1.00 86.56 83 ASP A CA 1
ATOM 644 C C . ASP A 1 83 ? 7.880 -8.479 -14.175 1.00 86.56 83 ASP A C 1
ATOM 646 O O . ASP A 1 83 ? 9.012 -8.647 -14.625 1.00 86.56 83 ASP A O 1
ATOM 650 N N . VAL A 1 84 ? 7.195 -9.484 -13.621 1.00 89.00 84 VAL A N 1
ATOM 651 C CA . VAL A 1 84 ? 7.725 -10.846 -13.498 1.00 89.00 84 VAL A CA 1
ATOM 652 C C . VAL A 1 84 ? 7.461 -11.679 -14.749 1.00 89.00 84 VAL A C 1
ATOM 654 O O . VAL A 1 84 ? 8.235 -12.589 -15.033 1.00 89.00 84 VAL A O 1
ATOM 657 N N . GLN A 1 85 ? 6.391 -11.410 -15.505 1.00 86.44 85 GLN A N 1
ATOM 658 C CA . GLN A 1 85 ? 5.980 -12.265 -16.626 1.00 86.44 85 GLN A CA 1
ATOM 659 C C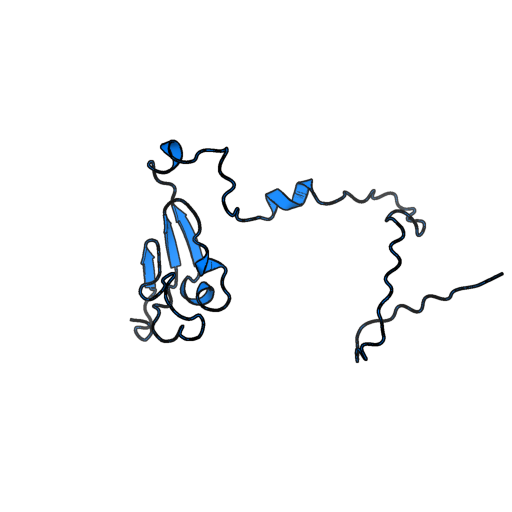 . GLN A 1 85 ? 7.076 -12.440 -17.676 1.00 86.44 85 GLN A C 1
ATOM 661 O O . GLN A 1 85 ? 7.312 -13.568 -18.106 1.00 86.44 85 GLN A O 1
ATOM 666 N N . ASP A 1 86 ? 7.784 -11.365 -18.008 1.00 81.31 86 ASP A N 1
ATOM 667 C CA . ASP A 1 86 ? 8.861 -11.394 -19.001 1.00 81.31 86 ASP A CA 1
ATOM 668 C C . ASP A 1 86 ? 10.152 -12.032 -18.458 1.00 81.31 86 ASP A C 1
ATOM 670 O O . ASP A 1 86 ? 10.984 -12.524 -19.221 1.00 81.31 86 ASP A O 1
ATOM 674 N N . LEU A 1 87 ? 10.305 -12.088 -17.130 1.00 85.88 87 LEU A N 1
ATOM 675 C CA . LEU A 1 87 ? 11.413 -12.776 -16.460 1.00 85.88 87 LEU A CA 1
ATOM 676 C C . LEU A 1 87 ? 11.181 -14.289 -16.353 1.00 85.88 87 LEU A C 1
ATOM 678 O O . LEU A 1 87 ? 12.128 -15.056 -16.146 1.00 85.88 87 LEU A O 1
ATOM 682 N N . LEU A 1 88 ? 9.931 -14.748 -16.467 1.00 84.75 88 LEU A N 1
ATOM 683 C CA . LEU A 1 88 ? 9.613 -16.167 -16.379 1.00 84.75 88 LEU A CA 1
ATOM 684 C C . LEU A 1 88 ? 10.082 -16.898 -17.635 1.00 84.75 88 LEU A C 1
ATOM 686 O O . LEU A 1 88 ? 9.660 -16.630 -18.757 1.00 84.75 88 LEU A O 1
ATOM 690 N N . ARG A 1 89 ? 10.912 -17.923 -17.433 1.00 77.00 89 ARG A N 1
ATOM 691 C CA . ARG A 1 89 ? 11.339 -18.800 -18.521 1.00 77.00 89 ARG A CA 1
ATOM 692 C C . ARG A 1 89 ? 10.131 -19.529 -19.114 1.00 77.00 89 ARG A C 1
ATOM 694 O O . ARG A 1 89 ? 9.530 -20.386 -18.462 1.00 77.00 89 ARG A O 1
ATOM 701 N N . VAL A 1 90 ? 9.818 -19.246 -20.377 1.00 74.38 90 VAL A N 1
ATOM 702 C CA . VAL A 1 90 ? 8.780 -19.969 -21.119 1.00 74.38 90 VAL A CA 1
ATOM 703 C C . VAL A 1 90 ? 9.216 -21.423 -21.301 1.00 74.38 90 VAL A C 1
ATOM 705 O O . VAL A 1 90 ? 10.269 -21.711 -21.874 1.00 74.38 90 VAL A O 1
ATOM 708 N N . ARG A 1 91 ? 8.411 -22.365 -20.799 1.00 68.12 91 ARG A N 1
ATOM 709 C CA . ARG A 1 91 ? 8.656 -23.799 -20.988 1.00 68.12 91 ARG A CA 1
ATOM 710 C C . ARG A 1 91 ? 8.122 -24.226 -22.361 1.00 68.12 91 ARG A C 1
ATOM 712 O O . ARG A 1 91 ? 6.927 -24.040 -22.604 1.00 68.12 91 ARG A O 1
ATOM 719 N N . PRO A 1 92 ? 8.940 -24.838 -23.236 1.00 63.75 92 PRO A N 1
ATOM 720 C CA . PRO A 1 92 ? 8.438 -25.408 -24.480 1.00 63.75 92 PRO A CA 1
ATOM 721 C C . PRO A 1 92 ? 7.380 -26.473 -24.165 1.00 63.75 92 PRO A C 1
ATOM 723 O O . PRO A 1 92 ? 7.643 -27.397 -23.394 1.00 63.75 92 PRO A O 1
ATOM 726 N N . ARG A 1 93 ? 6.179 -26.349 -24.744 1.00 60.75 93 ARG A N 1
ATOM 727 C CA . ARG A 1 93 ? 5.102 -27.353 -24.645 1.00 60.75 93 ARG A CA 1
ATOM 728 C C . ARG A 1 93 ? 5.252 -28.455 -25.703 1.00 60.75 93 ARG A C 1
ATOM 730 O O . ARG A 1 93 ? 4.263 -28.885 -26.286 1.00 60.75 93 ARG A O 1
ATOM 737 N N . SER A 1 94 ? 6.471 -28.906 -25.996 1.00 51.69 94 SER A N 1
ATOM 738 C CA . SER A 1 94 ? 6.626 -30.108 -26.817 1.00 51.69 94 SER A CA 1
ATOM 739 C C . SER A 1 94 ? 6.189 -31.318 -25.987 1.00 51.69 94 SER A C 1
ATOM 741 O O . SER A 1 94 ? 6.649 -31.514 -24.862 1.00 51.69 94 SER A O 1
ATOM 743 N N . GLY A 1 95 ? 5.273 -32.129 -26.525 1.00 47.72 95 GLY A N 1
ATOM 744 C CA . GLY A 1 95 ? 4.690 -33.322 -25.887 1.00 47.72 95 GLY A CA 1
ATOM 745 C C . GLY A 1 95 ? 5.668 -34.475 -25.613 1.00 47.72 95 GLY A C 1
ATOM 746 O O . GLY A 1 95 ?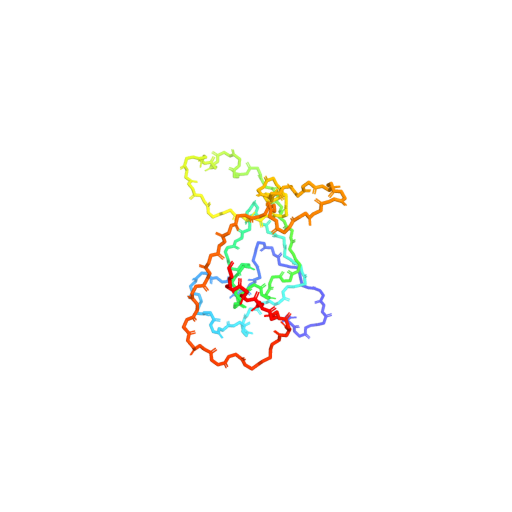 5.248 -35.615 -25.471 1.00 47.72 95 GLY A O 1
ATOM 747 N N . GLN A 1 96 ? 6.968 -34.198 -25.537 1.00 47.69 96 GLN A N 1
ATOM 748 C CA . GLN A 1 96 ? 8.038 -35.145 -25.238 1.00 47.69 96 GLN A CA 1
ATOM 749 C C . GLN A 1 96 ? 8.996 -34.488 -24.239 1.00 47.69 96 GLN A C 1
ATOM 751 O O . GLN A 1 96 ? 10.106 -34.069 -24.561 1.00 47.69 96 GLN A O 1
ATOM 756 N N . GLY A 1 97 ? 8.538 -34.348 -22.995 1.00 40.19 97 GLY A N 1
ATOM 757 C CA . GLY A 1 97 ? 9.374 -33.901 -21.887 1.00 40.19 97 GLY A CA 1
ATOM 758 C C . GLY A 1 97 ? 10.297 -35.024 -21.425 1.00 40.19 97 GLY A C 1
ATOM 759 O O . GLY A 1 97 ? 10.002 -35.683 -20.433 1.00 40.19 97 GLY A O 1
ATOM 760 N N . HIS A 1 98 ? 11.419 -35.244 -22.112 1.00 49.22 98 HIS A N 1
ATOM 761 C CA . HIS A 1 98 ? 12.530 -35.966 -21.490 1.00 49.22 98 HIS A CA 1
ATOM 762 C C . HIS A 1 98 ? 12.986 -35.174 -20.252 1.00 49.22 98 HIS A C 1
ATOM 764 O O . HIS A 1 98 ? 12.875 -33.945 -20.239 1.00 49.22 98 HIS A O 1
ATOM 770 N N . LEU A 1 99 ? 13.480 -35.853 -19.210 1.00 46.84 99 LEU A N 1
ATOM 771 C CA . LEU A 1 99 ? 13.747 -35.317 -17.860 1.00 46.84 99 LEU A CA 1
ATOM 772 C C . LEU A 1 99 ? 14.709 -34.103 -17.780 1.00 46.84 99 LEU A C 1
ATOM 774 O O . LEU A 1 99 ? 15.073 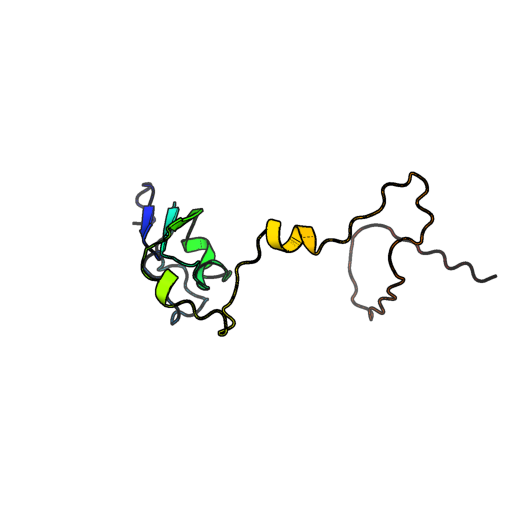-33.691 -16.681 1.00 46.84 99 LEU A O 1
ATOM 778 N N . ARG A 1 100 ? 15.148 -33.516 -18.902 1.00 49.47 100 ARG A N 1
ATOM 779 C CA . ARG A 1 100 ? 16.137 -32.431 -18.934 1.00 49.47 100 ARG A CA 1
ATOM 780 C C . ARG A 1 100 ? 15.756 -31.185 -19.766 1.00 49.47 100 ARG A C 1
ATOM 782 O O . ARG A 1 100 ? 16.481 -30.873 -20.703 1.00 49.47 100 ARG A O 1
ATOM 789 N N . PRO A 1 101 ? 14.724 -30.385 -19.410 1.00 49.28 101 PRO A N 1
ATOM 790 C CA . PRO A 1 101 ? 14.590 -29.022 -19.940 1.00 49.28 101 PRO A CA 1
ATOM 791 C C . PRO A 1 101 ? 14.936 -27.912 -18.925 1.00 49.28 101 PRO A C 1
ATOM 793 O O . PRO A 1 101 ? 14.977 -26.741 -19.296 1.00 49.28 101 PRO A O 1
ATOM 796 N N . CYS A 1 102 ? 15.219 -28.245 -17.662 1.00 51.75 102 CYS A N 1
ATOM 797 C CA . CYS A 1 102 ? 15.641 -27.287 -16.637 1.00 51.75 102 CYS A CA 1
ATOM 798 C C . CYS A 1 102 ? 17.038 -27.685 -16.150 1.00 51.75 102 CYS A C 1
ATOM 800 O O . CYS A 1 102 ? 17.273 -28.866 -15.906 1.00 51.75 102 CYS A O 1
ATOM 802 N N . GLY A 1 103 ? 17.971 -26.733 -16.067 1.00 50.75 103 GLY A N 1
ATOM 803 C CA . GLY A 1 103 ? 19.361 -26.993 -15.675 1.00 50.75 103 GLY A CA 1
ATOM 804 C C . GLY A 1 103 ? 19.472 -27.841 -14.403 1.00 50.75 103 GLY A C 1
ATOM 805 O O . GLY A 1 103 ? 18.618 -27.774 -13.520 1.00 50.75 103 GLY A O 1
ATOM 806 N N . ALA A 1 104 ? 20.510 -28.670 -14.321 1.00 57.56 104 ALA A N 1
ATOM 807 C CA . ALA A 1 104 ? 20.759 -29.485 -13.140 1.00 57.56 104 ALA A CA 1
ATOM 808 C C . ALA A 1 104 ? 21.241 -28.586 -11.994 1.00 57.56 104 ALA A C 1
ATOM 810 O O . ALA A 1 104 ? 22.356 -28.077 -12.037 1.00 57.56 104 ALA A O 1
ATOM 811 N N . HIS A 1 105 ? 20.399 -28.388 -10.980 1.00 55.53 105 HIS A N 1
ATOM 812 C CA . HIS A 1 105 ? 20.780 -27.718 -9.741 1.00 55.53 105 HIS A CA 1
ATOM 813 C C . HIS A 1 105 ? 20.915 -28.781 -8.649 1.00 55.53 105 HIS A C 1
ATOM 815 O O . HIS A 1 105 ? 19.933 -29.436 -8.299 1.00 55.53 105 HIS A O 1
ATOM 821 N N . CYS A 1 106 ? 22.131 -28.998 -8.148 1.00 44.28 106 CYS A N 1
ATOM 822 C CA . CYS A 1 106 ? 22.369 -29.906 -7.031 1.00 44.28 106 CYS A CA 1
ATOM 823 C C . CYS A 1 106 ? 22.247 -29.105 -5.733 1.00 44.28 106 CYS A C 1
ATOM 825 O O . CYS A 1 106 ? 23.057 -28.219 -5.472 1.00 44.28 106 CYS A O 1
ATOM 827 N N . TRP A 1 107 ? 21.207 -29.377 -4.947 1.00 48.19 107 TRP A N 1
ATOM 828 C CA . TRP A 1 107 ? 20.998 -28.734 -3.653 1.00 48.19 107 TRP A CA 1
ATOM 829 C C . TRP A 1 107 ? 21.576 -29.634 -2.559 1.00 48.19 107 TRP A C 1
ATOM 831 O O . TRP A 1 107 ? 21.018 -30.693 -2.275 1.00 48.19 107 TRP A O 1
ATOM 841 N N . PHE A 1 108 ? 22.673 -29.220 -1.927 1.00 52.19 108 PHE A N 1
ATOM 842 C CA . PHE A 1 108 ? 23.142 -29.857 -0.699 1.00 52.19 108 PHE A CA 1
ATOM 843 C C . PHE A 1 108 ? 22.453 -29.196 0.495 1.00 52.19 108 PHE A C 1
ATOM 845 O O . PHE A 1 108 ? 22.810 -28.092 0.895 1.00 52.19 108 PHE A O 1
ATOM 852 N N . PHE A 1 109 ? 21.461 -29.874 1.067 1.00 54.47 109 PHE A N 1
ATOM 853 C CA . PHE A 1 109 ? 20.901 -29.502 2.364 1.00 54.47 109 PHE A CA 1
ATOM 854 C C . PHE A 1 109 ? 21.517 -30.386 3.451 1.00 54.47 109 PHE A C 1
ATOM 856 O O . PHE A 1 109 ? 21.399 -31.610 3.405 1.00 54.47 109 PHE A O 1
ATOM 863 N N . GLY A 1 110 ? 22.168 -29.765 4.439 1.00 44.78 110 GLY A N 1
ATOM 864 C CA . GLY A 1 110 ? 22.516 -30.423 5.700 1.00 44.78 110 GLY A CA 1
ATOM 865 C C . GLY A 1 110 ? 21.259 -30.851 6.469 1.00 44.78 110 GLY A C 1
ATOM 866 O O . GLY A 1 110 ? 20.153 -30.391 6.181 1.00 44.78 110 GLY A O 1
ATOM 867 N N . SER A 1 111 ? 21.407 -31.755 7.439 1.00 45.97 111 SER A N 1
ATOM 868 C CA . SER A 1 111 ? 20.282 -32.413 8.114 1.00 45.97 111 SER A CA 1
ATOM 869 C C . SER A 1 111 ? 19.444 -31.454 8.976 1.00 45.97 111 SER A C 1
ATOM 871 O O . SER A 1 111 ? 19.641 -31.356 10.185 1.00 45.97 111 SER A O 1
ATOM 873 N N . PHE A 1 112 ? 18.449 -30.801 8.377 1.00 39.66 112 PHE A N 1
ATOM 874 C CA . PHE A 1 112 ? 17.279 -30.289 9.087 1.00 39.66 112 PHE A CA 1
ATOM 875 C C . PHE A 1 112 ? 16.175 -31.345 9.021 1.00 39.66 112 PHE A C 1
ATOM 877 O O . PHE A 1 112 ? 15.737 -31.758 7.946 1.00 39.66 112 PHE A O 1
ATOM 884 N N . ARG A 1 113 ? 15.733 -31.828 10.185 1.00 34.31 113 ARG A N 1
ATOM 885 C CA . ARG A 1 113 ? 14.705 -32.869 10.316 1.00 34.31 113 ARG A CA 1
ATOM 886 C C . ARG A 1 113 ? 13.325 -32.297 9.957 1.00 34.31 113 ARG A C 1
ATOM 888 O O . ARG A 1 113 ? 12.528 -31.987 10.834 1.00 34.31 113 ARG A O 1
ATOM 895 N N . CYS A 1 114 ? 13.045 -32.169 8.661 1.00 44.03 114 CYS A N 1
ATO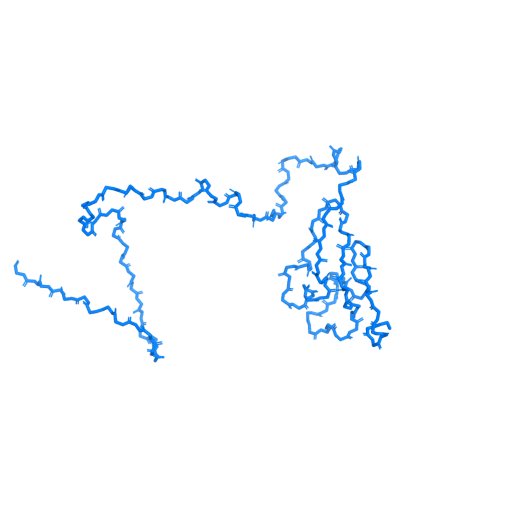M 896 C CA . CYS A 1 114 ? 11.740 -31.794 8.121 1.00 44.03 114 CYS A CA 1
ATOM 897 C C . CYS A 1 114 ? 10.758 -32.974 8.264 1.00 44.03 114 CYS A C 1
ATOM 899 O O . CYS A 1 114 ? 10.847 -33.971 7.545 1.00 44.03 114 CYS A O 1
ATOM 901 N N . ARG A 1 115 ? 9.823 -32.903 9.224 1.00 40.59 115 ARG A N 1
ATOM 902 C CA . ARG A 1 115 ? 8.680 -33.829 9.284 1.00 40.59 115 ARG A CA 1
ATOM 903 C C . ARG A 1 115 ? 7.588 -33.328 8.334 1.00 40.59 115 ARG A C 1
ATOM 905 O O . ARG A 1 115 ? 6.886 -32.385 8.665 1.00 40.59 115 ARG A O 1
ATOM 912 N N . ARG A 1 116 ? 7.407 -34.080 7.241 1.00 41.75 116 ARG A N 1
ATOM 913 C CA . ARG A 1 116 ? 6.307 -34.062 6.251 1.00 41.75 116 ARG A CA 1
ATOM 914 C C . ARG A 1 116 ? 6.346 -32.961 5.184 1.00 41.75 116 ARG A C 1
ATOM 916 O O . ARG A 1 116 ? 5.907 -31.843 5.409 1.00 41.75 116 ARG A O 1
ATOM 923 N N . SER A 1 117 ? 6.649 -33.373 3.953 1.00 36.16 117 SER A N 1
ATOM 924 C CA . SER A 1 117 ? 5.680 -33.348 2.838 1.00 36.16 117 SER A CA 1
ATOM 925 C C . SER A 1 117 ? 6.264 -34.003 1.572 1.00 36.16 117 SER A C 1
ATOM 927 O O . SER A 1 117 ? 7.378 -33.705 1.173 1.00 36.16 117 SER A O 1
ATOM 929 N N . GLY A 1 118 ? 5.493 -34.913 0.962 1.00 37.34 118 GLY A N 1
ATOM 930 C CA . GLY A 1 118 ? 5.506 -35.195 -0.483 1.00 37.34 118 GLY A CA 1
ATOM 931 C C . GLY A 1 118 ? 6.718 -35.906 -1.099 1.00 37.34 118 GLY A C 1
ATOM 932 O O . GLY A 1 118 ? 7.676 -35.277 -1.516 1.00 37.34 118 GLY A O 1
ATOM 933 N N . HIS A 1 119 ? 6.601 -37.227 -1.237 1.00 43.84 119 HIS A N 1
ATOM 934 C CA . HIS A 1 119 ? 7.368 -38.143 -2.094 1.00 43.84 119 HIS A CA 1
ATOM 935 C C . HIS A 1 119 ? 8.210 -37.529 -3.237 1.00 43.84 119 HIS A C 1
ATOM 937 O O . HIS A 1 119 ? 7.680 -37.129 -4.269 1.00 43.84 119 HIS A O 1
ATOM 943 N N . ALA A 1 120 ? 9.534 -37.660 -3.126 1.00 37.03 120 ALA A N 1
ATOM 944 C CA . ALA A 1 120 ? 10.435 -37.801 -4.269 1.00 37.03 120 ALA A CA 1
ATOM 945 C C . ALA A 1 120 ? 11.562 -38.778 -3.892 1.00 37.03 120 ALA A C 1
ATOM 947 O O . ALA A 1 120 ? 12.576 -38.402 -3.310 1.00 37.03 120 ALA A O 1
ATOM 948 N N . ARG A 1 121 ? 11.364 -40.071 -4.177 1.00 33.44 121 ARG A N 1
ATOM 949 C CA . ARG A 1 121 ? 12.449 -41.063 -4.152 1.00 33.44 121 ARG A CA 1
ATOM 950 C C . ARG A 1 121 ? 13.255 -40.887 -5.439 1.00 33.44 121 ARG A C 1
ATOM 952 O O . ARG A 1 121 ? 12.820 -41.331 -6.496 1.00 33.44 121 ARG A O 1
ATOM 959 N N . ALA A 1 122 ? 14.413 -40.241 -5.350 1.00 39.16 122 ALA A N 1
ATOM 960 C CA . ALA A 1 122 ? 15.434 -40.337 -6.383 1.00 39.16 122 ALA A CA 1
ATOM 961 C C . ALA A 1 122 ? 16.138 -41.694 -6.226 1.00 39.16 122 ALA A C 1
ATOM 963 O O . ALA A 1 122 ? 16.887 -41.909 -5.275 1.00 39.16 122 ALA A O 1
ATOM 964 N N . LEU A 1 123 ? 15.847 -42.633 -7.126 1.00 34.66 123 LEU A N 1
ATOM 965 C CA . LEU A 1 123 ? 16.657 -43.834 -7.308 1.00 34.66 123 LEU A CA 1
ATOM 966 C C . LEU A 1 123 ? 17.885 -43.434 -8.131 1.00 34.66 123 LEU A C 1
ATOM 968 O O . LEU A 1 123 ? 17.803 -43.289 -9.348 1.00 34.66 123 LEU A O 1
ATOM 972 N N . CYS A 1 124 ? 19.015 -43.228 -7.458 1.00 32.59 124 CYS A N 1
ATOM 973 C CA . CYS A 1 124 ? 20.321 -43.278 -8.103 1.00 32.59 124 CYS A CA 1
ATOM 974 C C . CYS A 1 124 ? 20.601 -44.742 -8.463 1.00 32.59 124 CYS A C 1
ATOM 976 O O . CYS A 1 124 ? 20.912 -45.539 -7.581 1.00 32.59 124 CYS A O 1
ATOM 978 N N . ALA A 1 125 ? 20.469 -45.104 -9.738 1.00 31.16 125 ALA A N 1
ATOM 979 C CA . ALA A 1 125 ? 21.076 -46.319 -10.263 1.00 31.16 125 ALA A CA 1
ATOM 980 C C . ALA A 1 125 ? 22.479 -45.953 -10.762 1.00 31.16 125 ALA A C 1
ATOM 982 O O . ALA A 1 125 ? 22.625 -45.263 -11.769 1.00 31.16 125 ALA A O 1
ATOM 983 N N . ALA A 1 126 ? 23.489 -46.356 -9.994 1.00 32.66 126 ALA A N 1
ATOM 984 C CA . ALA A 1 126 ? 24.846 -46.523 -10.487 1.00 32.66 126 ALA A CA 1
ATOM 985 C C . ALA A 1 126 ? 24.906 -47.859 -11.243 1.00 32.66 126 ALA A C 1
ATOM 987 O O . ALA A 1 126 ? 24.416 -48.870 -10.734 1.00 32.66 126 ALA A O 1
ATOM 988 N N . GLY A 1 127 ? 25.481 -47.832 -12.441 1.00 32.41 127 GLY A N 1
ATOM 989 C CA . GLY A 1 127 ? 25.749 -48.974 -13.310 1.00 32.41 127 GLY A CA 1
ATOM 990 C C . GLY A 1 127 ? 26.563 -48.494 -14.493 1.00 32.41 127 GLY A C 1
ATOM 991 O O . GLY A 1 127 ? 25.993 -47.702 -15.273 1.00 32.41 127 GLY A O 1
#

Sequence (127 aa):
MNRSGRPIVAIDAPSGVGPEREASDNTDCIHATTTLVLEVPRLEMFLPETGPCFGRWEVIPTVWIRRRCDPARRRPELIGKGDVQDLLRVRPRSGQGHLRPCGAHCWFFGSFRCRRSGHARALCAAG

Foldseek 3Di:
DQPPPDAAEAEQFFPPDDPPDDLPDLPPTAQHCEYAHEADDDPLCVDPRRVRSHHHYDYDYDPPVVVVPDVVDDDDDDDDPVNCPVVDDDDDPDVDDDVDPDDDDDDDDDDDPDDDDDDDDDDPDDD